Protein AF-A0A6M8SVY7-F1 (afdb_monomer)

Radius of gyration: 22.78 Å; Cα contacts (8 Å, |Δi|>4): 41; chains: 1; bounding box: 41×33×70 Å

Structure (mmCIF, N/CA/C/O backbone):
data_AF-A0A6M8SVY7-F1
#
_entry.id   AF-A0A6M8SVY7-F1
#
loop_
_atom_site.group_PDB
_atom_site.id
_atom_site.type_symbol
_atom_site.label_atom_id
_atom_site.label_alt_id
_atom_site.label_comp_id
_atom_site.label_asym_id
_atom_site.label_entity_id
_atom_site.label_seq_id
_atom_site.pdbx_PDB_ins_code
_atom_site.Cartn_x
_atom_site.Cartn_y
_atom_site.Cartn_z
_atom_site.occupancy
_atom_site.B_iso_or_equiv
_atom_site.auth_seq_id
_atom_site.auth_comp_id
_atom_site.auth_asym_id
_atom_site.auth_atom_id
_atom_site.pdbx_PDB_model_num
ATOM 1 N N . MET A 1 1 ? 14.905 8.872 -26.659 1.00 41.31 1 MET A N 1
ATOM 2 C CA . MET A 1 1 ? 13.744 9.355 -25.879 1.00 41.31 1 MET A CA 1
ATOM 3 C C . MET A 1 1 ? 13.648 8.539 -24.597 1.00 41.31 1 MET A C 1
ATOM 5 O O . MET A 1 1 ? 13.653 7.319 -24.683 1.00 41.31 1 MET A O 1
ATOM 9 N N . LYS A 1 2 ? 13.638 9.170 -23.414 1.00 51.66 2 LYS A N 1
ATOM 10 C CA . LYS A 1 2 ? 13.328 8.461 -22.161 1.00 51.66 2 LYS A CA 1
ATOM 11 C C . LYS A 1 2 ? 11.811 8.304 -22.100 1.00 51.66 2 LYS A C 1
ATOM 13 O O . LYS A 1 2 ? 11.118 9.290 -21.880 1.00 51.66 2 LYS A O 1
ATOM 18 N N . ASN A 1 3 ? 11.307 7.096 -22.330 1.00 59.72 3 ASN A N 1
ATOM 19 C CA . ASN A 1 3 ? 9.895 6.800 -22.119 1.00 59.72 3 ASN A CA 1
ATOM 20 C C . ASN A 1 3 ? 9.637 6.830 -20.609 1.00 59.72 3 ASN A C 1
ATOM 22 O O . ASN A 1 3 ? 10.112 5.972 -19.865 1.00 59.72 3 ASN A O 1
ATOM 26 N N . TYR A 1 4 ? 8.960 7.876 -20.143 1.00 81.94 4 TYR A N 1
ATOM 27 C CA . TYR A 1 4 ? 8.571 7.999 -18.747 1.00 81.94 4 TYR A CA 1
ATOM 28 C C . TYR A 1 4 ? 7.258 7.251 -18.530 1.00 81.94 4 TYR A C 1
ATOM 30 O O . TYR A 1 4 ? 6.232 7.603 -19.104 1.00 81.94 4 TYR A O 1
ATOM 38 N N . TYR A 1 5 ? 7.285 6.238 -17.666 1.00 87.75 5 TYR A N 1
ATOM 39 C CA . TYR A 1 5 ? 6.066 5.595 -17.184 1.00 87.75 5 TYR A CA 1
ATOM 40 C C . TYR A 1 5 ? 5.223 6.594 -16.383 1.00 87.75 5 TYR A C 1
ATOM 42 O O . TYR A 1 5 ? 5.761 7.335 -15.545 1.00 87.75 5 TYR A O 1
ATOM 50 N N . GLN A 1 6 ? 3.911 6.584 -16.616 1.00 89.88 6 GLN A N 1
ATOM 51 C CA . GLN A 1 6 ? 2.949 7.384 -15.858 1.00 89.88 6 GLN A CA 1
ATOM 52 C C . GLN A 1 6 ? 2.881 6.912 -14.396 1.00 89.88 6 GLN A C 1
ATOM 54 O O . GLN A 1 6 ? 3.230 5.771 -14.092 1.00 89.88 6 GLN A O 1
ATOM 59 N N . ASN A 1 7 ? 2.496 7.791 -13.467 1.00 89.12 7 ASN A N 1
ATOM 60 C CA . ASN A 1 7 ? 2.502 7.446 -12.041 1.00 89.12 7 ASN A CA 1
ATOM 61 C C . ASN A 1 7 ? 1.458 6.378 -11.695 1.00 89.12 7 ASN A C 1
ATOM 63 O O . ASN A 1 7 ? 1.822 5.442 -10.988 1.00 89.12 7 ASN A O 1
ATOM 67 N N . HIS A 1 8 ? 0.252 6.436 -12.266 1.00 89.25 8 HIS A N 1
ATOM 68 C CA . HIS A 1 8 ? -0.791 5.430 -12.041 1.00 89.25 8 HIS A CA 1
ATOM 69 C C . HIS A 1 8 ? -0.290 4.019 -12.363 1.00 89.25 8 HIS A C 1
ATOM 71 O O . HIS A 1 8 ? -0.499 3.085 -11.595 1.00 89.25 8 HIS A O 1
ATOM 77 N N . PHE A 1 9 ? 0.479 3.882 -13.446 1.00 93.50 9 PHE A N 1
ATOM 78 C CA . PHE A 1 9 ? 1.048 2.608 -13.870 1.00 93.50 9 PHE A CA 1
ATOM 79 C C . PHE A 1 9 ? 2.065 2.075 -12.851 1.00 93.50 9 PHE A C 1
ATOM 81 O O . PHE A 1 9 ? 2.080 0.889 -12.525 1.00 93.50 9 PHE A O 1
ATOM 88 N N . LYS A 1 10 ? 2.890 2.961 -12.276 1.00 93.75 10 LYS A N 1
ATOM 89 C CA . LYS A 1 10 ? 3.829 2.598 -11.201 1.00 93.75 10 LYS A CA 1
ATOM 90 C C . LYS A 1 10 ? 3.088 2.190 -9.929 1.00 93.75 10 LYS A C 1
ATOM 92 O O . LYS A 1 10 ? 3.498 1.233 -9.276 1.00 93.75 10 LYS A O 1
ATOM 97 N N . VAL A 1 11 ? 2.011 2.900 -9.582 1.00 93.75 11 VAL A N 1
ATOM 98 C CA . VAL A 1 11 ? 1.157 2.590 -8.424 1.00 93.75 11 VAL A CA 1
ATOM 99 C C . VAL A 1 11 ? 0.539 1.204 -8.587 1.00 93.75 11 VAL A C 1
ATOM 101 O O . VAL A 1 11 ? 0.661 0.381 -7.681 1.00 93.75 11 VAL A O 1
ATOM 104 N N . GLU A 1 12 ? -0.049 0.908 -9.744 1.00 94.88 12 GLU A N 1
ATOM 105 C CA . GLU A 1 12 ? -0.661 -0.390 -10.031 1.00 94.88 12 GLU A CA 1
ATOM 106 C C . GLU A 1 12 ? 0.359 -1.536 -9.940 1.00 94.88 12 GLU A C 1
ATOM 108 O O . GLU A 1 12 ? 0.127 -2.536 -9.251 1.00 94.88 12 GLU A O 1
ATOM 113 N N . ALA A 1 13 ? 1.535 -1.362 -10.552 1.00 95.44 13 ALA A N 1
ATOM 114 C CA . ALA A 1 13 ? 2.603 -2.353 -10.513 1.00 95.44 13 ALA A CA 1
ATOM 115 C C . ALA A 1 13 ? 3.097 -2.625 -9.078 1.00 95.44 13 ALA A C 1
ATOM 117 O O . ALA A 1 13 ? 3.309 -3.779 -8.694 1.00 95.44 13 ALA A O 1
ATOM 118 N N . LEU A 1 14 ? 3.234 -1.583 -8.250 1.00 95.81 14 LEU A N 1
ATOM 119 C CA . LEU A 1 14 ? 3.632 -1.720 -6.846 1.00 95.81 14 LEU A CA 1
ATOM 120 C C . LEU A 1 14 ? 2.531 -2.328 -5.965 1.00 95.81 14 LEU A C 1
ATOM 122 O O . LEU A 1 14 ? 2.834 -3.121 -5.071 1.00 95.81 14 LEU A O 1
ATOM 126 N N . GLN A 1 15 ? 1.256 -2.027 -6.223 1.00 95.50 15 GLN A N 1
ATOM 127 C CA . GLN A 1 15 ? 0.136 -2.686 -5.543 1.00 95.50 15 GLN A CA 1
ATOM 128 C C . GLN A 1 15 ? 0.097 -4.183 -5.862 1.00 95.50 15 GLN A C 1
ATOM 130 O O . GLN A 1 15 ? -0.090 -5.004 -4.961 1.00 95.50 15 GLN A O 1
ATOM 135 N N . TYR A 1 16 ? 0.310 -4.555 -7.127 1.00 96.88 16 TYR A N 1
ATOM 136 C CA . TYR A 1 16 ? 0.415 -5.956 -7.520 1.00 96.88 16 TYR A CA 1
ATOM 137 C C . TYR A 1 16 ? 1.621 -6.640 -6.865 1.00 96.88 16 TYR A C 1
ATOM 139 O O . TYR A 1 16 ? 1.484 -7.737 -6.320 1.00 96.88 16 TYR A O 1
ATOM 147 N N . LEU A 1 17 ? 2.778 -5.968 -6.829 1.00 95.69 17 LEU A N 1
ATOM 148 C CA . LEU A 1 17 ? 3.970 -6.468 -6.145 1.00 95.69 17 LEU A CA 1
ATOM 149 C C . LEU A 1 17 ? 3.705 -6.756 -4.664 1.00 95.69 17 LEU A C 1
ATOM 151 O O . LEU A 1 17 ? 4.126 -7.800 -4.176 1.00 95.69 17 LEU A O 1
ATOM 155 N N . ARG A 1 18 ? 2.973 -5.886 -3.959 1.00 93.88 18 ARG A N 1
ATOM 156 C CA . ARG A 1 18 ? 2.609 -6.100 -2.549 1.00 93.88 18 ARG A CA 1
ATOM 157 C C . ARG A 1 18 ? 1.704 -7.319 -2.350 1.00 93.88 18 ARG A C 1
ATOM 159 O O . ARG A 1 18 ? 1.829 -7.998 -1.339 1.00 93.88 18 ARG A O 1
ATOM 166 N N . LYS A 1 19 ? 0.815 -7.604 -3.308 1.00 94.62 19 LYS A N 1
ATOM 167 C CA . LYS A 1 19 ? -0.081 -8.774 -3.272 1.00 94.62 19 LYS A CA 1
ATOM 168 C C . LYS A 1 19 ? 0.652 -10.086 -3.558 1.00 94.62 19 LYS A C 1
ATOM 170 O O . LYS A 1 19 ? 0.351 -11.095 -2.936 1.00 94.62 19 LYS A O 1
ATOM 175 N N . VAL A 1 20 ? 1.582 -10.082 -4.513 1.00 95.00 20 VAL A N 1
ATOM 176 C CA . VAL A 1 20 ? 2.241 -11.308 -5.006 1.00 95.00 20 VAL A CA 1
ATOM 177 C C . VAL A 1 20 ? 3.583 -11.583 -4.328 1.00 95.00 20 VAL A C 1
ATOM 179 O O . VAL A 1 20 ? 4.034 -12.725 -4.305 1.00 95.00 20 VAL A O 1
ATOM 182 N N . GLY A 1 21 ? 4.246 -10.554 -3.800 1.00 93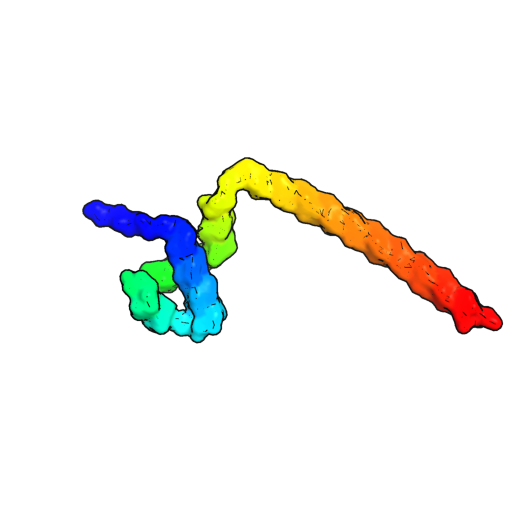.19 21 GLY A N 1
ATOM 183 C CA . GLY A 1 21 ? 5.529 -10.670 -3.104 1.00 93.19 21 GLY A CA 1
ATOM 184 C C . GLY A 1 21 ? 6.720 -11.036 -3.999 1.00 93.19 21 GLY A C 1
ATOM 185 O O . GLY A 1 21 ? 7.787 -11.346 -3.484 1.00 93.19 21 GLY A O 1
ATOM 186 N N . SER A 1 22 ? 6.574 -11.015 -5.331 1.00 95.19 22 SER A N 1
ATOM 187 C CA . SER A 1 22 ? 7.626 -11.429 -6.271 1.00 95.19 22 SER A CA 1
ATOM 188 C C . SER A 1 22 ? 7.876 -10.383 -7.354 1.00 95.19 22 SER A C 1
ATOM 190 O O . SER A 1 22 ? 7.017 -10.134 -8.199 1.00 95.19 22 SER A O 1
ATOM 192 N N . LEU A 1 23 ? 9.091 -9.825 -7.371 1.00 94.19 23 LEU A N 1
ATOM 193 C CA . LEU A 1 23 ? 9.533 -8.867 -8.389 1.00 94.19 23 LEU A CA 1
ATOM 194 C C . LEU A 1 23 ? 9.513 -9.463 -9.798 1.00 94.19 23 LEU A C 1
ATOM 196 O O . LEU A 1 23 ? 9.050 -8.803 -10.720 1.00 94.19 23 LEU A O 1
ATOM 200 N N . THR A 1 24 ? 9.956 -10.710 -9.966 1.00 95.75 24 THR A N 1
ATOM 201 C CA . THR A 1 24 ? 10.001 -11.382 -11.274 1.00 95.75 24 THR A CA 1
ATOM 202 C C . THR A 1 24 ? 8.604 -11.575 -11.863 1.00 95.75 24 THR A C 1
ATOM 204 O O . THR A 1 24 ? 8.392 -11.305 -13.043 1.00 95.75 24 THR A O 1
ATOM 207 N N . LYS A 1 25 ? 7.623 -11.983 -11.043 1.00 95.25 25 LYS A N 1
ATOM 208 C CA . LYS A 1 25 ? 6.228 -12.131 -11.497 1.00 95.25 25 LYS A CA 1
ATOM 209 C C . LYS A 1 25 ? 5.612 -10.785 -11.874 1.00 95.25 25 LYS A C 1
ATOM 211 O O . LYS A 1 25 ? 4.927 -10.693 -12.888 1.00 95.25 25 LYS A O 1
ATOM 216 N N . THR A 1 26 ? 5.877 -9.740 -11.090 1.00 96.44 26 THR A N 1
ATOM 217 C CA . THR A 1 26 ? 5.425 -8.380 -11.408 1.00 96.44 26 THR A CA 1
ATOM 218 C C . THR A 1 26 ? 6.080 -7.854 -12.686 1.00 96.44 26 THR A C 1
ATOM 220 O O . THR A 1 26 ? 5.385 -7.310 -13.535 1.00 96.44 26 THR A O 1
ATOM 223 N N . ALA A 1 27 ? 7.385 -8.065 -12.866 1.00 95.12 27 ALA A N 1
ATOM 224 C CA . ALA A 1 27 ? 8.126 -7.659 -14.061 1.00 95.12 27 ALA A CA 1
ATOM 225 C C . ALA A 1 27 ? 7.553 -8.279 -15.330 1.00 95.12 27 ALA A C 1
ATOM 227 O O . ALA A 1 27 ? 7.280 -7.569 -16.292 1.00 95.12 27 ALA A O 1
ATOM 228 N N . HIS A 1 28 ? 7.297 -9.587 -15.292 1.00 96.00 28 HIS A N 1
ATOM 229 C CA . HIS A 1 28 ? 6.697 -10.295 -16.414 1.00 96.00 28 HIS A CA 1
ATOM 230 C C . HIS A 1 28 ? 5.269 -9.818 -16.709 1.00 96.00 28 HIS A C 1
ATOM 232 O O . HIS A 1 28 ? 4.917 -9.619 -17.864 1.00 96.00 28 HIS A O 1
ATOM 238 N N . ARG A 1 29 ? 4.450 -9.589 -15.673 1.00 95.62 29 ARG A N 1
ATOM 239 C CA . ARG A 1 29 ? 3.058 -9.148 -15.845 1.00 95.62 29 ARG A CA 1
ATOM 240 C C . ARG A 1 29 ? 2.936 -7.747 -16.442 1.00 95.62 29 ARG A C 1
ATOM 242 O O . ARG A 1 29 ? 2.026 -7.512 -17.227 1.00 95.62 29 ARG A O 1
ATOM 249 N N . PHE A 1 30 ? 3.786 -6.822 -16.011 1.00 94.12 30 PHE A N 1
ATOM 250 C CA . PHE A 1 30 ? 3.711 -5.416 -16.414 1.00 94.12 30 PHE A CA 1
ATOM 251 C C . PHE A 1 30 ? 4.639 -5.080 -17.587 1.00 94.12 30 PHE A C 1
ATOM 253 O O . PHE A 1 30 ? 4.683 -3.925 -17.991 1.00 94.12 30 PHE A O 1
ATOM 260 N N . ASP A 1 31 ? 5.376 -6.063 -18.115 1.00 94.69 31 ASP A N 1
ATOM 261 C CA . ASP A 1 31 ? 6.416 -5.876 -19.135 1.00 94.69 31 ASP A CA 1
ATOM 262 C C . ASP A 1 31 ? 7.424 -4.773 -18.757 1.00 94.69 31 ASP A C 1
ATOM 264 O O . ASP A 1 31 ? 7.792 -3.890 -19.530 1.00 94.69 31 ASP A O 1
ATOM 268 N N . VAL A 1 32 ? 7.851 -4.795 -17.492 1.00 93.69 32 VAL A N 1
ATOM 269 C CA . VAL A 1 32 ? 8.810 -3.835 -16.938 1.00 93.69 32 VAL A CA 1
ATOM 270 C C . VAL A 1 32 ? 10.049 -4.578 -16.484 1.00 93.69 32 VAL A C 1
ATOM 272 O O . VAL A 1 32 ? 9.973 -5.560 -15.748 1.00 93.69 32 VAL A O 1
ATOM 275 N N . HIS A 1 33 ? 11.219 -4.064 -16.855 1.00 94.69 33 HIS A N 1
ATOM 276 C CA . HIS A 1 33 ? 12.483 -4.638 -16.417 1.00 94.69 33 HIS A CA 1
ATOM 277 C C . HIS A 1 33 ? 12.591 -4.669 -14.879 1.00 94.69 33 HIS A C 1
ATOM 279 O O . HIS A 1 33 ? 12.279 -3.690 -14.194 1.00 94.69 33 HIS A O 1
ATOM 285 N N . ILE A 1 34 ? 13.091 -5.778 -14.322 1.00 94.31 34 ILE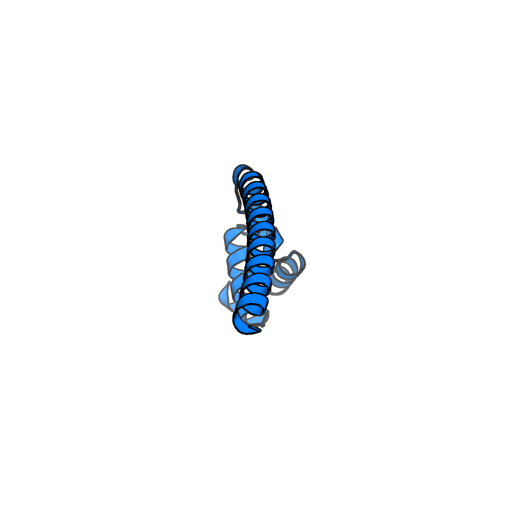 A N 1
ATOM 286 C CA . ILE A 1 34 ? 13.146 -6.013 -12.866 1.00 94.31 34 ILE A CA 1
ATOM 287 C C . ILE A 1 34 ? 13.867 -4.874 -12.127 1.00 94.31 34 ILE A C 1
ATOM 289 O O . ILE A 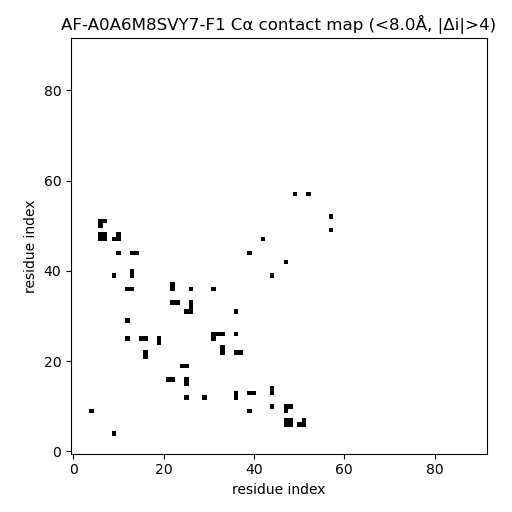1 34 ? 13.412 -4.443 -11.069 1.00 94.31 34 ILE A O 1
ATOM 293 N N . SER A 1 35 ? 14.954 -4.333 -12.688 1.00 95.38 35 SER A N 1
ATOM 294 C CA . SER A 1 35 ? 15.685 -3.212 -12.069 1.00 95.38 35 SER A CA 1
ATOM 295 C C . SER A 1 35 ? 14.852 -1.925 -11.974 1.00 95.38 35 SER A C 1
ATOM 297 O O . SER A 1 35 ? 14.989 -1.156 -11.017 1.00 95.38 35 SER A O 1
ATOM 299 N N . THR A 1 36 ? 13.953 -1.693 -12.931 1.00 94.06 36 THR A N 1
ATOM 300 C CA . THR A 1 36 ? 13.028 -0.556 -12.919 1.00 94.06 36 THR A CA 1
ATOM 301 C C . THR A 1 36 ? 11.996 -0.723 -11.808 1.00 94.06 36 THR A C 1
ATOM 303 O O . THR A 1 36 ? 11.788 0.206 -11.028 1.00 94.06 36 THR A O 1
ATOM 306 N N . LEU A 1 37 ? 11.430 -1.923 -11.659 1.00 94.69 37 LEU A N 1
ATOM 307 C CA . LEU A 1 37 ? 10.524 -2.242 -10.554 1.00 94.69 37 LEU A CA 1
ATOM 308 C C . LEU A 1 37 ? 11.200 -2.144 -9.187 1.00 94.69 37 LEU A C 1
ATOM 310 O O . LEU A 1 37 ? 10.620 -1.569 -8.271 1.00 94.69 37 LEU A O 1
ATOM 314 N N . ALA A 1 38 ? 12.437 -2.627 -9.055 1.00 94.75 38 ALA A N 1
ATOM 315 C CA . ALA A 1 38 ? 13.211 -2.487 -7.822 1.00 94.75 38 ALA A CA 1
ATOM 316 C C . ALA A 1 38 ? 13.435 -1.007 -7.462 1.00 94.75 38 ALA A C 1
ATOM 318 O O . ALA A 1 38 ? 13.344 -0.609 -6.301 1.00 94.75 38 ALA A O 1
ATOM 319 N N . THR A 1 39 ? 13.659 -0.160 -8.472 1.00 95.25 39 THR A N 1
ATOM 320 C CA . THR A 1 39 ? 13.770 1.291 -8.277 1.00 95.25 39 THR A CA 1
ATOM 321 C C . THR A 1 39 ? 12.458 1.891 -7.775 1.00 95.25 39 THR A C 1
ATOM 323 O O . THR A 1 39 ? 12.482 2.700 -6.849 1.00 95.25 39 THR A O 1
ATOM 326 N N . TRP A 1 40 ? 11.315 1.497 -8.341 1.00 94.81 40 TRP A N 1
ATOM 327 C CA . TRP A 1 40 ? 10.005 1.958 -7.867 1.00 94.81 40 TRP A CA 1
ATOM 328 C C . TRP A 1 40 ? 9.702 1.462 -6.455 1.00 94.81 40 TRP A C 1
ATOM 330 O O . TRP A 1 40 ? 9.236 2.240 -5.628 1.00 94.81 40 TRP A O 1
ATOM 340 N N . GLN A 1 41 ? 10.032 0.207 -6.151 1.00 94.25 41 GLN A N 1
ATOM 341 C CA . GLN A 1 41 ? 9.851 -0.366 -4.821 1.00 94.25 41 GLN A CA 1
ATOM 342 C C . GLN A 1 41 ? 10.657 0.401 -3.768 1.00 94.25 41 GLN A C 1
ATOM 344 O O . GLN A 1 41 ? 10.137 0.676 -2.692 1.00 94.25 41 GLN A O 1
ATOM 349 N N . ARG A 1 42 ? 11.891 0.805 -4.098 1.00 95.25 42 ARG A N 1
ATOM 350 C CA . ARG A 1 42 ? 12.733 1.635 -3.224 1.00 95.25 42 ARG A CA 1
ATOM 351 C C . ARG A 1 42 ? 12.161 3.036 -2.990 1.00 95.25 42 ARG A C 1
ATOM 353 O O . ARG A 1 42 ? 12.341 3.577 -1.908 1.00 95.25 42 ARG A O 1
ATOM 360 N N . ILE A 1 43 ? 11.516 3.634 -3.995 1.00 93.50 43 ILE A N 1
ATOM 361 C CA . ILE A 1 43 ? 10.851 4.943 -3.855 1.00 93.50 43 ILE A CA 1
ATOM 362 C C . ILE A 1 43 ? 9.612 4.828 -2.952 1.00 93.50 43 ILE A C 1
ATOM 364 O O . ILE A 1 43 ? 9.354 5.730 -2.161 1.00 93.50 43 ILE A O 1
ATOM 368 N N . GLY A 1 44 ? 8.882 3.715 -3.042 1.00 92.62 44 GLY A N 1
ATOM 369 C CA . GLY A 1 44 ? 7.723 3.426 -2.199 1.00 92.62 44 GLY A CA 1
ATOM 370 C C . GLY A 1 44 ? 6.389 3.766 -2.865 1.00 92.62 44 GLY A C 1
ATOM 371 O O . GLY A 1 44 ? 6.270 4.715 -3.643 1.00 92.62 44 GLY A O 1
ATOM 372 N N . LEU A 1 45 ? 5.368 2.966 -2.554 1.00 90.31 45 LEU A N 1
ATOM 373 C CA . LEU A 1 45 ? 4.019 3.086 -3.116 1.00 90.31 45 LEU A CA 1
ATOM 374 C C . LEU A 1 45 ? 3.366 4.413 -2.712 1.00 90.31 45 LEU A C 1
ATOM 376 O O . LEU A 1 45 ? 2.781 5.108 -3.540 1.00 90.31 45 LEU A O 1
ATOM 380 N N . GLU A 1 46 ? 3.517 4.778 -1.444 1.00 87.75 46 GLU A N 1
ATOM 381 C CA . GLU A 1 46 ? 2.938 5.965 -0.825 1.00 87.75 46 GLU A CA 1
ATOM 382 C C . GLU A 1 46 ? 3.440 7.243 -1.506 1.00 87.75 46 GLU A C 1
ATOM 384 O O . GLU A 1 46 ? 2.694 8.207 -1.666 1.00 87.75 46 GLU A O 1
ATOM 389 N N . GLU A 1 47 ? 4.695 7.244 -1.951 1.00 88.12 47 GLU A N 1
ATOM 390 C CA . GLU A 1 47 ? 5.311 8.379 -2.630 1.00 88.12 47 GLU A CA 1
ATOM 391 C C . GLU A 1 47 ? 4.738 8.586 -4.038 1.00 88.12 47 GLU A C 1
ATOM 393 O O . GLU A 1 47 ? 4.478 9.719 -4.443 1.00 88.12 47 GLU A O 1
ATOM 398 N N . PHE A 1 48 ? 4.464 7.508 -4.778 1.00 89.12 48 PHE A N 1
ATOM 399 C CA . PHE A 1 48 ? 3.787 7.619 -6.072 1.00 89.12 48 PHE A CA 1
ATOM 400 C C . PHE A 1 48 ? 2.310 7.993 -5.927 1.00 89.12 48 PHE A C 1
ATOM 402 O O . PHE A 1 48 ? 1.826 8.812 -6.704 1.00 89.12 48 PHE A O 1
ATOM 409 N N . MET A 1 49 ? 1.620 7.481 -4.903 1.00 86.19 49 MET A N 1
ATOM 410 C CA . MET A 1 49 ? 0.226 7.846 -4.617 1.00 86.19 49 MET A CA 1
ATOM 411 C C . MET A 1 49 ? 0.077 9.326 -4.245 1.00 86.19 49 MET A C 1
ATOM 413 O O . MET A 1 49 ? -0.849 9.989 -4.706 1.00 86.19 49 MET A O 1
ATOM 417 N N . LYS A 1 50 ? 1.017 9.890 -3.473 1.00 83.69 50 LYS A N 1
ATOM 418 C CA . LYS A 1 50 ? 1.041 11.335 -3.186 1.00 83.69 50 LYS A CA 1
ATOM 419 C C . LYS A 1 50 ? 1.121 12.172 -4.460 1.00 83.69 50 LYS A C 1
ATOM 421 O O . LYS A 1 50 ? 0.492 13.219 -4.532 1.00 83.69 50 LYS A O 1
ATOM 426 N N . ARG A 1 51 ? 1.878 11.717 -5.459 1.00 81.50 51 ARG 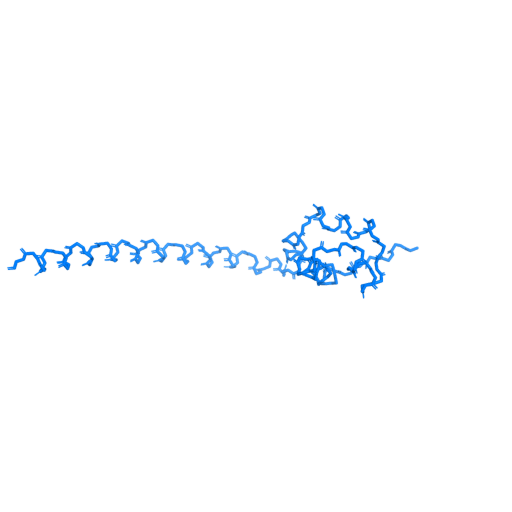A N 1
ATOM 427 C CA . ARG A 1 51 ? 2.075 12.431 -6.732 1.00 81.50 51 ARG A CA 1
ATOM 428 C C . ARG A 1 51 ? 0.893 12.303 -7.696 1.00 81.50 51 ARG A C 1
ATOM 430 O O . ARG A 1 51 ? 0.858 13.037 -8.676 1.00 81.50 51 ARG A O 1
ATOM 437 N N . GLU A 1 52 ? -0.027 11.373 -7.448 1.00 73.94 52 GLU A N 1
ATOM 438 C CA . GLU A 1 52 ? -1.286 11.233 -8.196 1.00 73.94 52 GLU A CA 1
ATOM 439 C C . GLU A 1 52 ? -2.401 12.122 -7.637 1.00 73.94 52 GLU A C 1
ATOM 441 O O . GLU A 1 52 ? -3.315 12.500 -8.365 1.00 73.94 52 GLU A O 1
ATOM 446 N N . LEU A 1 53 ? -2.324 12.491 -6.355 1.00 65.38 53 LEU A N 1
ATOM 447 C CA . LEU A 1 53 ? -3.268 13.425 -5.752 1.00 65.38 53 LEU A CA 1
ATOM 448 C C . LEU A 1 53 ? -3.008 14.841 -6.296 1.00 65.38 53 LEU A C 1
ATOM 450 O O . LEU A 1 53 ? -1.886 15.342 -6.160 1.00 65.38 53 LEU A O 1
ATOM 454 N N . PRO A 1 54 ? -4.023 15.530 -6.852 1.00 60.12 54 PRO A N 1
ATOM 455 C CA . PRO A 1 54 ? -3.896 16.949 -7.147 1.00 60.12 54 PRO A CA 1
ATOM 456 C C . PRO A 1 54 ? -3.545 17.687 -5.850 1.00 60.12 54 PRO A C 1
ATOM 458 O O . PRO A 1 54 ? -4.162 17.436 -4.813 1.00 60.12 54 PRO A O 1
ATOM 461 N N . LEU A 1 55 ? -2.556 18.590 -5.895 1.00 56.56 55 LEU A N 1
ATOM 462 C CA . LEU A 1 55 ? -2.017 19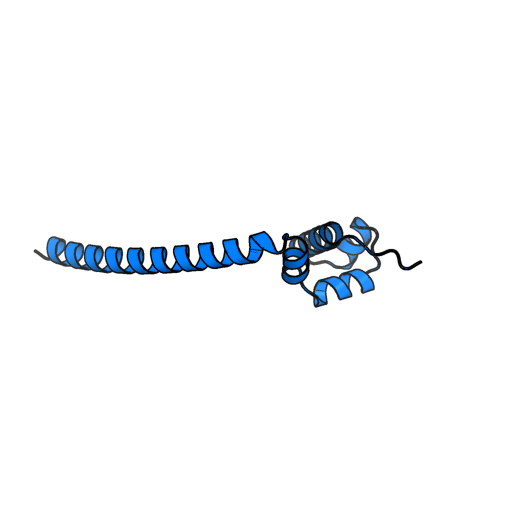.295 -4.718 1.00 56.56 55 LEU A CA 1
ATOM 463 C C . LEU A 1 55 ? -3.105 19.934 -3.825 1.00 56.56 55 LEU A C 1
ATOM 465 O O . LEU A 1 55 ? -2.901 20.050 -2.618 1.00 56.56 55 LEU A O 1
ATOM 469 N N . GLY A 1 56 ? -4.265 20.295 -4.390 1.00 53.84 56 GLY A N 1
ATOM 470 C CA . GLY A 1 56 ? -5.416 20.822 -3.647 1.00 53.84 56 GLY A CA 1
ATOM 471 C C . GLY A 1 56 ? -6.031 19.838 -2.640 1.00 53.84 56 GLY A C 1
ATOM 472 O O . GLY A 1 56 ? -6.383 20.244 -1.537 1.00 53.84 56 GLY A O 1
ATOM 473 N N . ASN A 1 57 ? -6.066 18.536 -2.943 1.00 52.88 57 ASN A N 1
ATOM 474 C CA . ASN A 1 57 ? -6.701 17.5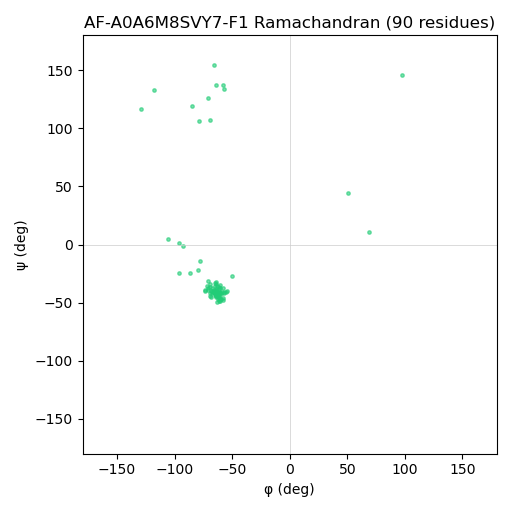35 -2.075 1.00 52.88 57 ASN A CA 1
ATOM 475 C C . ASN A 1 57 ? -5.826 17.112 -0.887 1.00 52.88 57 ASN A C 1
ATOM 477 O O . ASN A 1 57 ? -6.349 16.628 0.111 1.00 52.88 57 ASN A O 1
ATOM 481 N N . GLN A 1 58 ? -4.501 17.283 -0.942 1.00 54.16 58 GLN A N 1
ATOM 482 C CA . GLN A 1 58 ? -3.632 16.876 0.173 1.00 54.16 58 GLN A CA 1
ATOM 483 C C . GLN A 1 58 ? -3.815 17.750 1.421 1.00 54.16 58 GLN A C 1
ATOM 485 O O . GLN A 1 58 ? -3.703 17.250 2.541 1.00 54.16 58 GLN 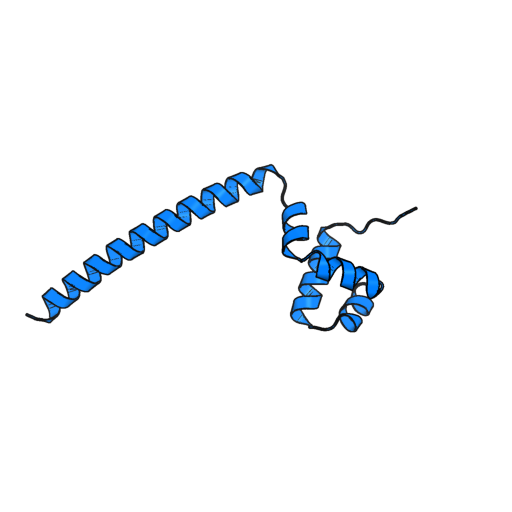A O 1
ATOM 490 N N . LEU A 1 59 ? -4.089 19.045 1.243 1.00 55.88 59 LEU A N 1
ATOM 491 C CA . LEU A 1 59 ? -4.336 19.963 2.357 1.00 55.88 59 LEU A CA 1
ATOM 492 C C . LEU A 1 59 ? -5.708 19.720 2.992 1.00 55.88 59 LEU A C 1
ATOM 494 O O . LEU A 1 59 ? -5.813 19.736 4.216 1.00 55.88 59 LEU A O 1
ATOM 498 N N . GLU A 1 60 ? -6.733 19.445 2.185 1.00 57.34 60 GLU A N 1
ATOM 499 C CA . GLU A 1 60 ? -8.072 19.130 2.694 1.00 57.34 60 GLU A CA 1
ATOM 500 C C . GLU A 1 60 ? -8.123 17.774 3.398 1.00 57.34 60 GLU A C 1
ATOM 502 O O . GLU A 1 60 ? -8.666 17.682 4.497 1.00 57.34 60 GLU A O 1
ATOM 507 N N . VAL A 1 61 ? -7.467 16.746 2.846 1.00 60.47 61 VAL A N 1
ATOM 508 C CA . VAL A 1 61 ? -7.357 15.436 3.505 1.00 60.47 61 VAL A CA 1
ATOM 509 C C . VAL A 1 61 ? -6.630 15.562 4.842 1.00 60.47 61 VAL A C 1
ATOM 511 O O . VAL A 1 61 ? -7.095 14.997 5.824 1.00 60.47 61 VAL A O 1
ATOM 514 N N . ARG A 1 62 ? -5.545 16.351 4.924 1.00 60.12 62 ARG A N 1
ATOM 515 C CA . ARG A 1 62 ? -4.827 16.578 6.191 1.00 60.12 62 ARG A CA 1
ATOM 516 C C . ARG A 1 62 ? -5.684 17.279 7.243 1.00 60.12 62 ARG A C 1
ATOM 518 O O . ARG A 1 62 ? -5.680 16.854 8.398 1.00 60.12 62 ARG A O 1
ATOM 525 N N . LYS A 1 63 ? -6.425 18.319 6.848 1.00 61.81 63 LYS A N 1
ATOM 526 C CA . LYS A 1 63 ? -7.368 19.012 7.739 1.00 61.81 63 LYS A CA 1
ATOM 527 C C . LYS A 1 63 ? -8.465 18.064 8.228 1.00 61.81 63 LYS A C 1
ATOM 529 O O . LYS A 1 63 ? -8.719 18.004 9.425 1.00 61.81 63 LYS A O 1
ATOM 534 N N . SER A 1 64 ? -9.033 17.266 7.325 1.00 71.50 64 SER A N 1
ATOM 535 C CA . SER A 1 64 ? -10.058 16.274 7.653 1.00 71.50 64 SER A CA 1
ATOM 536 C C . SER A 1 64 ? -9.536 15.180 8.593 1.00 71.50 64 SER A C 1
ATOM 538 O O . SER A 1 64 ? -10.216 14.830 9.553 1.00 71.50 64 SER A O 1
ATOM 540 N N . THR A 1 65 ? -8.308 14.683 8.406 1.00 77.69 65 THR A N 1
ATOM 541 C CA . THR A 1 65 ? -7.716 13.698 9.330 1.00 77.69 65 THR A CA 1
ATOM 542 C C . THR A 1 65 ? -7.498 14.254 10.734 1.00 77.69 65 THR A C 1
ATOM 544 O O . THR A 1 65 ? -7.799 13.559 11.697 1.00 77.69 65 THR A O 1
ATOM 547 N N . GLN A 1 66 ? -7.056 15.509 10.870 1.00 77.88 66 GLN A N 1
ATOM 548 C CA . GLN A 1 66 ? -6.899 16.142 12.187 1.00 77.88 66 GLN A CA 1
ATOM 549 C C . GLN A 1 66 ? -8.246 16.332 12.894 1.00 77.88 66 GLN A C 1
ATOM 551 O O . GLN A 1 66 ? -8.359 16.124 14.101 1.00 77.88 66 GLN A O 1
ATOM 556 N N . GLU A 1 67 ? -9.287 16.698 12.146 1.00 83.62 67 GLU A N 1
ATOM 557 C CA . GLU A 1 67 ? -10.642 16.827 12.682 1.00 83.62 67 GLU A CA 1
ATOM 558 C C . GLU A 1 67 ? -11.201 15.475 13.157 1.00 83.62 67 GLU A C 1
ATOM 560 O O . GLU A 1 67 ? -11.784 15.383 14.241 1.00 83.62 67 GLU A O 1
ATOM 565 N N . LEU A 1 68 ? -10.963 14.407 12.390 1.00 84.38 68 LEU A N 1
ATOM 566 C CA . LEU A 1 68 ? -11.349 13.045 12.760 1.00 84.38 68 LEU A CA 1
ATOM 567 C C . LEU A 1 68 ? -10.597 12.547 14.002 1.00 84.38 68 LEU A C 1
ATOM 569 O O . LEU A 1 68 ? -11.219 11.951 14.880 1.00 84.38 68 LEU A O 1
ATOM 573 N N . GLU A 1 69 ? -9.299 12.826 14.121 1.00 89.06 69 GLU A N 1
ATOM 574 C CA . GLU A 1 69 ? -8.495 12.477 15.302 1.00 89.06 69 GLU A CA 1
ATOM 575 C C . GLU A 1 69 ? -9.016 13.168 16.569 1.00 89.06 69 GLU A C 1
ATOM 577 O O . GLU A 1 69 ? -9.235 12.513 17.591 1.00 89.06 69 GLU A O 1
ATOM 582 N N . LEU A 1 70 ? -9.316 14.470 16.491 1.00 91.94 70 LEU A N 1
ATOM 583 C CA . LEU A 1 70 ? -9.925 15.211 17.601 1.00 91.94 70 LEU A CA 1
ATOM 584 C C . LEU A 1 70 ? -11.299 14.644 17.981 1.00 91.94 70 LEU A C 1
ATOM 586 O O . LEU A 1 70 ? -11.648 14.573 19.165 1.00 91.94 70 LEU A O 1
ATOM 590 N N . ARG A 1 71 ? -12.094 14.223 16.989 1.00 91.25 71 ARG A N 1
ATOM 591 C CA . ARG A 1 71 ? -13.401 13.611 17.239 1.00 91.25 71 ARG A CA 1
ATOM 592 C C . ARG A 1 71 ? -13.267 12.254 17.928 1.00 91.25 71 ARG A C 1
ATOM 594 O O . ARG A 1 71 ? -14.026 12.002 18.863 1.00 91.25 71 ARG A O 1
ATOM 601 N N . ILE A 1 72 ? -12.313 11.421 17.511 1.00 93.69 72 ILE A N 1
ATOM 602 C CA . ILE A 1 72 ? -12.021 10.125 18.141 1.00 93.69 72 ILE A CA 1
ATOM 603 C C . ILE A 1 72 ? -11.612 10.330 19.600 1.00 93.69 72 ILE A C 1
ATOM 605 O O . ILE A 1 72 ? -12.220 9.731 20.483 1.00 93.69 72 ILE A O 1
ATOM 609 N N . GLN A 1 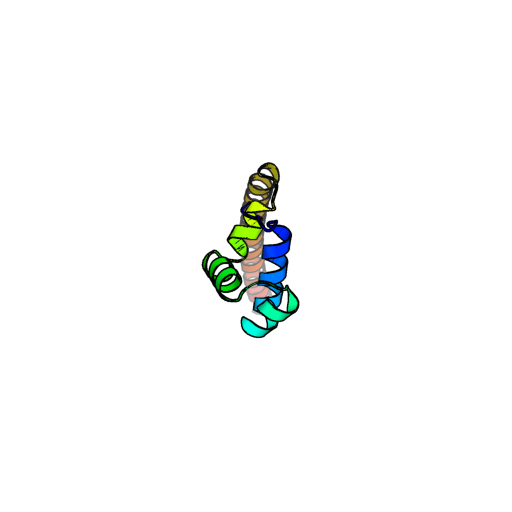73 ? -10.683 11.249 19.872 1.00 94.00 73 GLN A N 1
ATOM 610 C CA . GLN A 1 73 ? -10.224 11.525 21.234 1.00 94.00 73 GLN A CA 1
ATOM 611 C C . GLN A 1 73 ? -11.375 11.961 22.157 1.00 94.00 73 GLN A C 1
ATOM 613 O O . GLN A 1 73 ? -11.470 11.516 23.303 1.00 94.00 73 GLN A O 1
ATOM 618 N N . ARG A 1 74 ? -12.294 12.800 21.658 1.00 94.62 74 ARG A N 1
ATOM 619 C CA . ARG A 1 74 ? -13.487 13.203 22.419 1.00 94.62 74 ARG A CA 1
ATOM 620 C C . ARG A 1 74 ? -14.405 12.012 22.709 1.00 94.62 74 ARG A C 1
ATOM 622 O O . ARG A 1 74 ? -14.864 11.856 23.836 1.00 94.62 74 ARG A O 1
ATOM 629 N N . LEU A 1 75 ? -14.649 11.161 21.713 1.00 93.69 75 LEU A N 1
ATOM 630 C CA . LEU A 1 75 ? -15.491 9.969 21.868 1.00 93.69 75 LEU A CA 1
ATOM 631 C C . LEU A 1 75 ? -14.889 8.946 22.841 1.00 93.69 75 LEU A C 1
ATOM 633 O O . LEU A 1 75 ? -15.628 8.263 23.552 1.00 93.69 75 LEU A O 1
ATOM 637 N N . GLU A 1 76 ? -13.564 8.832 22.902 1.00 93.50 76 GLU A N 1
ATOM 638 C CA . GLU A 1 76 ? -12.866 7.981 23.872 1.00 93.50 76 GLU A CA 1
ATOM 639 C C . GLU A 1 76 ? -13.011 8.509 25.306 1.00 93.50 76 GLU A C 1
ATOM 641 O O . GLU A 1 76 ? -13.249 7.729 26.236 1.00 93.50 76 GLU A O 1
ATOM 646 N N . GLN A 1 77 ? -12.941 9.832 25.494 1.00 93.06 77 GLN A N 1
ATOM 647 C CA . GLN A 1 77 ? -13.207 10.467 26.788 1.00 93.06 77 GLN A CA 1
ATOM 648 C C . GLN A 1 77 ? -14.655 10.243 27.239 1.00 93.06 77 GLN A C 1
ATOM 650 O O . GLN A 1 77 ? -14.880 9.782 28.360 1.00 93.06 77 GLN A O 1
ATOM 655 N N . GLU A 1 78 ? -15.631 10.494 26.361 1.00 92.00 78 GLU A N 1
ATOM 656 C CA . GLU A 1 78 ? -17.056 10.261 26.640 1.00 92.00 78 GLU A CA 1
ATOM 657 C C . GLU A 1 78 ? -17.317 8.790 27.011 1.00 92.00 78 GLU A C 1
ATOM 659 O O . GLU A 1 78 ? -17.943 8.501 28.033 1.00 92.00 78 GLU A O 1
ATOM 664 N N . ASN A 1 79 ? -16.758 7.840 26.252 1.00 93.88 79 ASN A N 1
ATOM 665 C CA . ASN A 1 79 ? -16.862 6.413 26.568 1.00 93.88 79 ASN A CA 1
ATOM 666 C C . ASN A 1 79 ? -16.237 6.049 27.917 1.00 93.88 79 ASN A C 1
ATOM 668 O O . ASN A 1 79 ? -16.750 5.174 28.616 1.00 93.88 79 ASN A O 1
ATOM 672 N N . THR A 1 80 ? -15.129 6.686 28.291 1.00 94.06 80 THR A N 1
ATOM 673 C CA . THR A 1 80 ? -14.472 6.426 29.577 1.00 94.06 80 THR A CA 1
ATOM 674 C C . THR A 1 80 ? -15.376 6.826 30.739 1.00 94.06 80 THR A C 1
ATOM 676 O O . THR A 1 80 ? -15.562 6.033 31.665 1.00 94.06 80 THR A O 1
ATOM 679 N N . VAL A 1 81 ? -16.000 8.005 30.660 1.00 91.44 81 VAL A N 1
ATOM 680 C CA . VAL A 1 81 ? -16.961 8.487 31.665 1.00 91.44 81 VAL A CA 1
ATOM 681 C C . VAL A 1 81 ? -18.176 7.564 31.741 1.00 91.44 81 VAL A C 1
ATOM 683 O O . VAL A 1 81 ? -18.552 7.133 32.830 1.00 91.44 81 VAL A O 1
ATOM 686 N N . LEU A 1 82 ? -18.747 7.180 30.593 1.00 91.12 82 LEU A N 1
ATOM 687 C CA . LEU A 1 82 ? -19.883 6.254 30.541 1.00 91.12 82 LEU A CA 1
ATOM 688 C C . LEU A 1 82 ? -19.550 4.896 31.170 1.00 91.12 82 LEU A C 1
ATOM 690 O O . LEU A 1 82 ? -20.342 4.361 31.943 1.00 91.12 82 LEU A O 1
ATOM 694 N N . ARG A 1 83 ? -18.360 4.349 30.900 1.00 90.00 83 ARG A N 1
ATOM 695 C CA . ARG A 1 83 ? -17.901 3.090 31.507 1.00 90.00 83 ARG A CA 1
ATOM 696 C C . ARG A 1 83 ? -17.734 3.202 33.020 1.00 90.00 83 ARG A C 1
ATOM 698 O O . ARG A 1 83 ? -18.031 2.241 33.725 1.00 90.00 83 ARG A O 1
ATOM 705 N N . GLN A 1 84 ? -17.252 4.334 33.528 1.00 88.50 84 GLN A N 1
ATOM 706 C CA . GLN A 1 84 ? -17.134 4.569 34.970 1.00 88.50 84 GLN A CA 1
ATOM 707 C C . GLN A 1 84 ? -18.510 4.701 35.634 1.00 88.50 84 GLN A C 1
ATOM 709 O O . GLN A 1 84 ? -18.753 4.050 36.647 1.00 88.50 84 GLN A O 1
ATOM 714 N N . ALA A 1 85 ? -19.429 5.462 35.034 1.00 86.62 85 ALA A N 1
ATOM 715 C CA . ALA A 1 85 ? -20.799 5.605 35.524 1.00 86.62 85 ALA A CA 1
ATOM 716 C C . ALA A 1 85 ? -21.549 4.263 35.529 1.00 86.62 85 ALA A C 1
ATOM 718 O O . ALA A 1 85 ? -22.189 3.920 36.519 1.00 86.62 85 ALA A O 1
ATOM 719 N N . ALA A 1 86 ? -21.405 3.464 34.467 1.00 87.62 86 ALA A N 1
ATOM 720 C CA . ALA A 1 86 ? -21.958 2.115 34.409 1.00 87.62 86 ALA A CA 1
ATOM 721 C C . ALA A 1 86 ? -21.397 1.230 35.532 1.00 87.62 86 ALA A C 1
ATOM 723 O O . ALA A 1 86 ? -22.164 0.586 36.237 1.00 87.62 86 ALA A O 1
ATOM 724 N N . LYS A 1 87 ? -20.076 1.233 35.765 1.00 85.06 87 LYS A N 1
ATOM 725 C CA . LYS A 1 87 ? -19.477 0.483 36.884 1.00 85.06 87 LYS A CA 1
ATOM 726 C C . LYS A 1 87 ? -20.059 0.887 38.239 1.00 85.06 87 LYS A C 1
ATOM 728 O O . LYS A 1 87 ? -20.299 0.010 39.053 1.00 85.06 87 LYS A O 1
ATOM 733 N N . LEU A 1 88 ? -20.290 2.179 38.474 1.00 81.81 88 LEU A N 1
ATOM 734 C CA . LEU A 1 88 ? -20.894 2.668 39.719 1.00 81.81 88 LEU A CA 1
ATOM 735 C C . LEU A 1 88 ? -22.362 2.237 39.864 1.00 81.81 88 LEU A C 1
ATOM 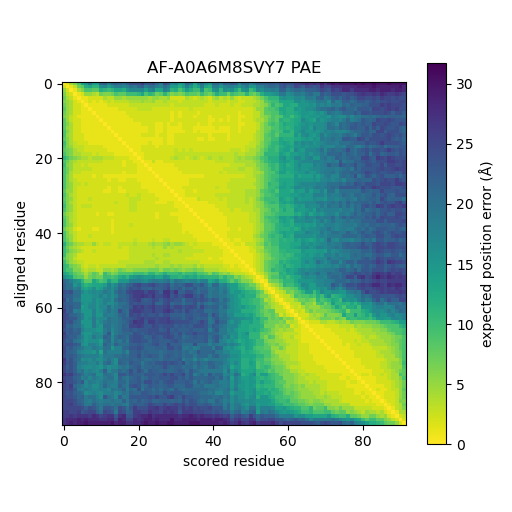737 O O . LEU A 1 88 ? -22.781 1.898 40.962 1.00 81.81 88 LEU A O 1
ATOM 741 N N . LEU A 1 89 ? -23.119 2.206 38.762 1.00 79.69 89 LEU A N 1
ATOM 742 C CA . LEU A 1 89 ? -24.512 1.744 38.732 1.00 79.69 89 LEU A CA 1
ATOM 743 C C . LEU A 1 89 ? -24.660 0.226 38.913 1.00 79.69 89 LEU A C 1
ATOM 745 O O . LEU A 1 89 ? -25.668 -0.207 39.451 1.00 79.69 89 LEU A O 1
ATOM 749 N N . PHE A 1 90 ? -23.686 -0.573 38.466 1.00 72.81 90 PHE A N 1
ATOM 750 C CA . PHE A 1 90 ? -23.700 -2.040 38.591 1.00 72.81 90 PHE A CA 1
ATOM 751 C C . PHE A 1 90 ? -22.990 -2.568 39.858 1.00 72.81 90 PHE A C 1
ATOM 753 O O . PHE A 1 90 ? -22.925 -3.781 40.047 1.00 72.81 90 PHE A O 1
ATOM 760 N N . LEU A 1 91 ? -22.421 -1.688 40.694 1.00 57.75 91 LEU A N 1
ATOM 761 C CA . LEU A 1 91 ? -21.800 -2.016 41.993 1.00 57.75 91 LEU A CA 1
ATOM 762 C C . LEU A 1 91 ? -22.659 -1.585 43.205 1.00 57.75 91 LEU A C 1
ATOM 764 O O . LEU A 1 91 ? -22.204 -1.723 44.342 1.00 57.75 91 LEU A O 1
ATOM 768 N N . LEU A 1 92 ? -23.873 -1.081 42.960 1.00 49.72 92 LEU A N 1
ATOM 769 C CA . LEU A 1 92 ? -24.967 -0.897 43.925 1.00 49.72 92 LEU A CA 1
ATOM 770 C C . LEU A 1 92 ? -26.013 -1.997 43.715 1.00 49.72 92 LEU A C 1
ATOM 772 O O . LEU A 1 92 ? -26.607 -2.423 44.729 1.00 49.72 92 LEU A O 1
#

Secondary structure (DSSP, 8-state):
---PPPHHHHHHHHHHHHHH--HHHHHHHHT--HHHHHHHHHH-HHHHHHHHS-HHHHHHHHHHHHHHHHHHHHHHHHHHHHHHHHHHHT--

Organism: NCBI:txid2739061

Foldseek 3Di:
DPPDDQLVLLLVLVVVCVVPVDLVVSCVVSVHDSVVNVVSVVCPNVNSVVVVDDPVVVVVVVVVVVVVVVVVVVVVVVVVVVVVVVVVVVVD

Nearest PDB structures (foldseek):
  7fby-assembly1_A  TM=6.248E-01  e=6.103E-01  Pyrococcus horikoshii OT3
  6m5f-assembly1_A  TM=5.394E-01  e=6.964E-01  Pseudomonas aeruginosa PAO1
  3hse-assembly1_A  TM=4.488E-01  e=1.440E+00  Staphylococcus aureus subsp. aureus str. Newman
  4pcq-assembly1_B  TM=5.516E-01  e=6.152E+00  Mycobacterium tuberculosis H37Rv

InterPro domains:
  IPR009057 Homedomain-like superfamily [SSF46689] (2-88)

pLDDT: mean 84.71, std 14.33, range [41.31, 96.88]

Mean predicted aligned error: 12.0 Å

Solvent-accessible surface area (backbone atoms only — not comparable to full-atom values): 5390 Å² total; per-residue (Å²): 132,86,85,76,78,58,56,68,60,53,38,52,51,46,55,49,28,71,74,68,73,35,64,68,61,40,18,66,74,69,77,40,59,55,72,59,53,53,52,50,61,73,66,33,59,68,58,41,52,57,73,70,49,58,77,74,54,59,58,53,52,50,53,51,50,55,55,49,51,55,50,49,56,50,52,52,51,53,51,51,54,52,53,51,53,49,51,58,65,75,74,110

Sequence (92 aa):
MKNYYQNHFKVEALQYLRKVGSLTKTAHRFDVHISTLATWQRIGLEEFMKRELPLGNQLEVRKSTQELELRIQRLEQENTVLRQAAKLLFLL